Protein AF-A0A3C0AFU6-F1 (afdb_monomer)

pLDDT: mean 78.16, std 12.9, range [49.28, 94.75]

Foldseek 3Di:
DDWDQAPVRDIDDDDPPPDPVVVVVVVPPPPDDDCVRVPDDPDDPPDFDKDWDKAWADFAPPDQKTKIKIFIAGPVRDTAKIWIWIAGDDDPVSVPDPCVPGDPTHTFDMDGPPDDQLVSCCVGCRVVGHDPVSSVVRSVD

Solvent-accessible surface area (backbone atoms only — not comparable to full-atom values): 8700 Å² total; per-residue (Å²): 112,52,80,48,79,44,93,87,72,51,73,46,78,40,49,94,82,53,57,66,74,59,55,52,54,59,74,68,44,67,98,62,81,48,75,79,69,67,47,77,67,95,71,74,84,82,70,73,62,62,50,76,47,81,44,82,42,57,52,43,88,86,48,60,55,46,41,34,31,40,38,35,25,43,78,79,74,47,79,60,37,35,38,34,32,37,34,72,60,68,50,80,72,55,67,72,47,65,71,91,74,61,72,67,70,42,80,73,52,77,42,45,96,85,51,59,58,65,62,54,48,57,74,39,74,57,49,80,42,23,53,74,67,36,48,58,50,52,63,74,110

Nearest PDB structures (foldseek):
  2nub-assembly1_A  TM=4.702E-01  e=6.094E-01  Aquifex aeolicus
  4kvh-assembly1_A-2  TM=5.625E-01  e=1.373E+00  Halomicrobium mukohataei DSM 12286
  3bga-assembly1_B  TM=5.518E-01  e=3.475E+00  Bacteroides thetaiotaomicron VPI-5482
  3dec-assembly1_A  TM=5.344E-01  e=6.208E+00  Bacteroides thetaiotaomicron VPI-5482
  1jov-assembly1_A  TM=5.069E-01  e=8.298E+00  Haemophilus influenzae

Secondary structure (DSSP, 8-state):
-EEEE-TTS-EEEE-TTS-HHHHHHHHTS-SS--TTTSSPPSS------EEEEEEEEP--TTSSEEEEEEEEEETT--EEEEEEEEEE---TTGGGS-GGG---PEEEEEE-TTS-HHHHHHTSTHHHHS-HHHHHHHTT-

Mean predicted aligned error: 14.18 Å

Structure (mmCIF, N/CA/C/O backbone):
data_AF-A0A3C0AFU6-F1
#
_entry.id   AF-A0A3C0AFU6-F1
#
loop_
_atom_site.group_PDB
_atom_site.id
_atom_site.type_symbol
_atom_site.label_atom_id
_atom_site.label_alt_id
_atom_site.label_comp_id
_atom_site.label_asym_id
_atom_site.label_entity_id
_atom_site.label_seq_id
_atom_site.pdbx_PDB_ins_code
_atom_site.Cartn_x
_atom_site.Cartn_y
_atom_site.Cartn_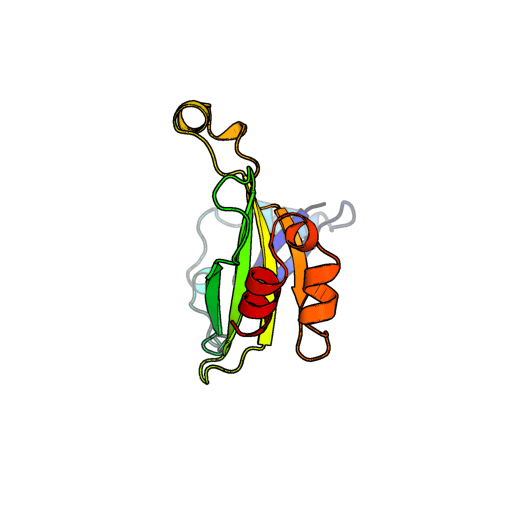z
_atom_site.occupancy
_atom_site.B_iso_or_equiv
_atom_site.auth_seq_id
_atom_site.auth_comp_id
_atom_site.auth_asym_id
_atom_site.auth_atom_id
_atom_site.pdbx_PDB_model_num
ATOM 1 N N . GLY A 1 1 ? 30.858 -9.442 -10.487 1.00 57.56 1 GLY A N 1
ATOM 2 C CA . GLY A 1 1 ? 29.917 -9.779 -11.574 1.00 57.56 1 GLY A CA 1
ATOM 3 C C . GLY A 1 1 ? 28.887 -8.680 -11.748 1.00 57.56 1 GLY A C 1
ATOM 4 O O . GLY A 1 1 ? 28.666 -7.941 -10.799 1.00 57.56 1 GLY A O 1
ATOM 5 N N . GLY A 1 2 ? 28.291 -8.546 -12.933 1.00 60.69 2 GLY A N 1
ATOM 6 C CA . GLY A 1 2 ? 27.336 -7.474 -13.254 1.00 60.69 2 GLY A CA 1
ATOM 7 C C . GLY A 1 2 ? 26.209 -7.941 -14.176 1.00 60.69 2 GLY A C 1
ATOM 8 O O . GLY A 1 2 ? 26.336 -8.972 -14.839 1.00 60.69 2 GLY A O 1
ATOM 9 N N . HIS A 1 3 ? 25.102 -7.199 -14.200 1.00 66.44 3 HIS A N 1
ATOM 10 C CA . HIS A 1 3 ? 23.962 -7.454 -15.083 1.00 66.44 3 HIS A CA 1
ATOM 11 C C . HIS A 1 3 ? 24.003 -6.497 -16.276 1.00 66.44 3 HIS A C 1
ATOM 13 O O . HIS A 1 3 ? 24.131 -5.291 -16.078 1.00 66.44 3 HIS A O 1
ATOM 19 N N . L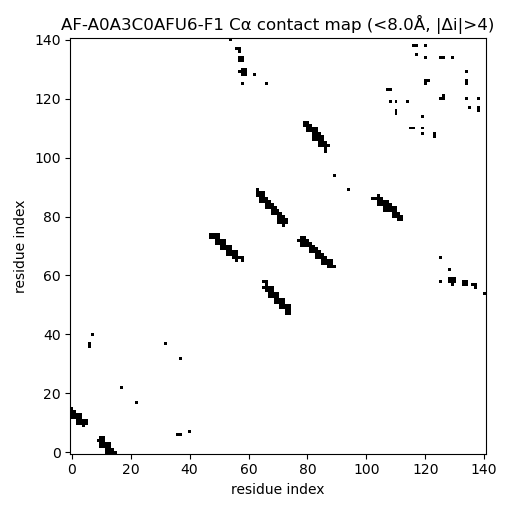EU A 1 4 ? 23.859 -7.018 -17.499 1.00 64.88 4 LEU A N 1
ATOM 20 C CA . LEU A 1 4 ? 23.523 -6.194 -18.664 1.00 64.88 4 LEU A CA 1
ATOM 21 C C . LEU A 1 4 ? 22.098 -6.507 -19.096 1.00 64.88 4 LEU A C 1
ATOM 23 O O . LEU A 1 4 ? 21.755 -7.668 -19.336 1.00 64.88 4 LEU A O 1
ATOM 27 N N . LEU A 1 5 ? 21.300 -5.450 -19.195 1.00 64.62 5 LEU A N 1
ATOM 28 C CA . LEU A 1 5 ? 20.000 -5.461 -19.842 1.00 64.62 5 LEU A CA 1
ATOM 29 C C . LEU A 1 5 ? 20.208 -5.158 -21.328 1.00 64.62 5 LEU A C 1
ATOM 31 O O . LEU A 1 5 ? 20.764 -4.117 -21.677 1.00 64.62 5 LEU A O 1
ATOM 35 N N . PHE A 1 6 ? 19.780 -6.073 -22.189 1.00 66.62 6 PHE A N 1
ATOM 36 C CA . PHE A 1 6 ? 19.824 -5.900 -23.635 1.00 66.62 6 PHE A CA 1
ATOM 37 C C . PHE A 1 6 ? 18.548 -5.211 -24.132 1.00 66.62 6 PHE A C 1
ATOM 39 O O . PHE A 1 6 ? 17.493 -5.285 -23.502 1.00 66.62 6 PHE A O 1
ATOM 46 N N . ALA A 1 7 ? 18.639 -4.553 -25.290 1.00 56.12 7 ALA A N 1
ATOM 47 C CA . ALA A 1 7 ? 17.513 -3.857 -25.921 1.00 56.12 7 ALA A CA 1
ATOM 48 C C . ALA A 1 7 ? 16.354 -4.795 -26.326 1.00 56.12 7 ALA A C 1
ATOM 50 O O . ALA A 1 7 ? 15.237 -4.336 -26.545 1.00 56.12 7 ALA A O 1
ATOM 51 N N . ASP A 1 8 ? 16.601 -6.106 -26.399 1.00 61.94 8 ASP A N 1
ATOM 52 C CA . ASP A 1 8 ? 15.591 -7.148 -26.619 1.00 61.94 8 ASP A CA 1
ATOM 53 C C . ASP A 1 8 ? 14.904 -7.620 -25.319 1.00 61.94 8 ASP A C 1
ATOM 55 O O . ASP A 1 8 ? 14.060 -8.515 -25.350 1.00 61.94 8 ASP A O 1
ATOM 59 N N . GLY A 1 9 ? 15.241 -7.006 -24.180 1.00 49.28 9 GLY A N 1
ATOM 60 C CA . GLY A 1 9 ? 14.665 -7.294 -22.869 1.00 49.28 9 GLY A CA 1
ATOM 61 C C . GLY A 1 9 ? 15.306 -8.476 -22.140 1.00 49.28 9 GLY A C 1
ATOM 62 O O . GLY A 1 9 ? 14.931 -8.760 -21.002 1.00 49.28 9 GLY A O 1
ATOM 63 N N . HIS A 1 10 ? 16.284 -9.162 -22.736 1.00 62.34 10 HIS A N 1
ATOM 64 C CA . HIS A 1 10 ? 17.013 -10.212 -22.034 1.00 62.34 10 HIS A CA 1
ATOM 65 C C . HIS A 1 10 ? 18.039 -9.613 -21.065 1.00 62.34 10 HIS A C 1
ATOM 67 O O . HIS A 1 10 ? 18.728 -8.643 -21.370 1.00 62.34 10 HIS A O 1
ATOM 73 N N . ILE A 1 11 ? 18.176 -10.223 -19.887 1.00 57.78 11 ILE A N 1
ATOM 74 C CA . ILE A 1 11 ? 19.215 -9.879 -18.912 1.00 57.78 11 ILE A CA 1
ATOM 75 C C . ILE A 1 11 ? 20.260 -10.989 -18.938 1.00 57.78 11 ILE A C 1
ATOM 77 O O . ILE A 1 11 ? 19.921 -12.160 -18.758 1.00 57.78 11 ILE A O 1
ATOM 81 N N . LYS A 1 12 ? 21.536 -10.640 -19.135 1.00 66.25 12 LYS A N 1
ATOM 82 C CA . LYS A 1 12 ? 22.642 -11.587 -18.918 1.00 66.25 12 LYS A CA 1
ATOM 83 C C . LYS A 1 12 ? 23.479 -11.178 -17.724 1.00 66.25 12 LYS A C 1
ATOM 85 O O . LYS A 1 12 ? 23.773 -10.002 -17.513 1.00 66.25 12 LYS A O 1
ATOM 90 N N . PHE A 1 13 ? 23.872 -12.187 -16.957 1.00 68.12 13 PHE A N 1
ATOM 91 C CA . PHE A 1 13 ? 24.785 -12.048 -15.839 1.00 68.12 13 PHE A CA 1
ATOM 92 C C . PHE A 1 13 ? 26.198 -12.417 -16.273 1.00 68.12 13 PHE A C 1
ATOM 94 O O . PHE A 1 13 ? 26.408 -13.461 -16.892 1.00 68.12 13 PHE A O 1
ATOM 101 N N . PHE A 1 14 ? 27.156 -11.569 -15.921 1.00 69.81 14 PHE A N 1
ATOM 102 C CA . PHE A 1 14 ? 28.570 -11.823 -16.152 1.00 69.81 14 PHE A CA 1
ATOM 103 C C . PHE A 1 14 ? 29.248 -12.065 -14.813 1.00 69.81 14 PHE A C 1
ATOM 105 O O . PHE A 1 14 ? 29.162 -11.244 -13.897 1.00 69.81 14 PHE A O 1
ATOM 112 N N . THR A 1 15 ? 29.933 -13.194 -14.707 1.00 66.56 15 THR A N 1
ATOM 113 C CA . THR A 1 15 ? 30.819 -13.543 -13.591 1.00 66.56 15 THR A CA 1
ATOM 114 C C . THR A 1 15 ? 32.270 -13.538 -14.060 1.00 66.56 15 THR A C 1
ATOM 116 O O . THR A 1 15 ? 32.533 -13.415 -15.258 1.00 66.56 15 THR A O 1
ATOM 119 N N . ASP A 1 16 ? 33.213 -13.749 -13.146 1.00 62.78 16 ASP A N 1
ATOM 120 C CA . ASP A 1 16 ? 34.636 -13.916 -13.482 1.00 62.78 16 ASP A CA 1
ATOM 121 C C . ASP A 1 16 ? 34.897 -15.169 -14.346 1.00 62.78 16 ASP A C 1
ATOM 123 O O . ASP A 1 16 ? 35.953 -15.306 -14.953 1.00 62.78 16 ASP A O 1
ATOM 127 N N . ALA A 1 17 ? 33.905 -16.063 -14.465 1.00 61.38 17 ALA A N 1
ATOM 128 C CA . ALA A 1 17 ? 33.915 -17.204 -15.380 1.00 61.38 17 ALA A CA 1
ATOM 129 C C . ALA A 1 17 ? 33.442 -16.856 -16.808 1.00 61.38 17 ALA A C 1
ATOM 131 O O . ALA A 1 17 ? 33.400 -17.726 -17.681 1.00 61.38 17 ALA A O 1
ATOM 132 N N . THR A 1 18 ? 33.060 -15.604 -17.077 1.00 66.00 18 THR A N 1
ATOM 133 C CA . THR A 1 18 ? 32.662 -15.176 -18.424 1.00 66.00 18 THR A CA 1
ATOM 134 C C . THR A 1 18 ? 33.875 -15.217 -19.345 1.00 66.00 18 THR A C 1
ATOM 136 O O . THR A 1 18 ? 34.878 -14.558 -19.089 1.00 66.00 18 THR A O 1
ATOM 139 N N . SER A 1 19 ? 33.779 -15.956 -20.455 1.00 64.62 19 SER A N 1
ATOM 140 C CA . SER A 1 19 ? 34.897 -16.102 -21.391 1.00 64.62 19 SER A CA 1
ATOM 141 C C . SER A 1 19 ? 35.428 -14.740 -21.862 1.00 64.62 19 SER A C 1
ATOM 143 O O . SER A 1 19 ? 34.657 -13.900 -22.336 1.00 64.62 19 SER A O 1
ATOM 145 N N . SER A 1 20 ? 36.746 -14.564 -21.831 1.00 66.12 20 SER A N 1
ATOM 146 C CA . SER A 1 20 ? 37.460 -13.369 -22.303 1.00 66.12 20 SER A CA 1
ATOM 147 C C . SER A 1 20 ? 37.122 -12.986 -23.752 1.00 66.12 20 SER A C 1
ATOM 149 O O . SER A 1 20 ? 37.075 -11.806 -24.090 1.00 66.12 20 SER A O 1
ATOM 151 N N . ARG A 1 21 ? 36.765 -13.967 -24.592 1.00 62.81 21 ARG A N 1
ATOM 152 C CA . ARG A 1 21 ? 36.276 -13.754 -25.966 1.00 62.81 21 ARG A CA 1
ATOM 153 C C . ARG A 1 21 ? 34.959 -12.968 -26.042 1.00 62.81 21 ARG A C 1
ATOM 155 O O . ARG A 1 21 ? 34.738 -12.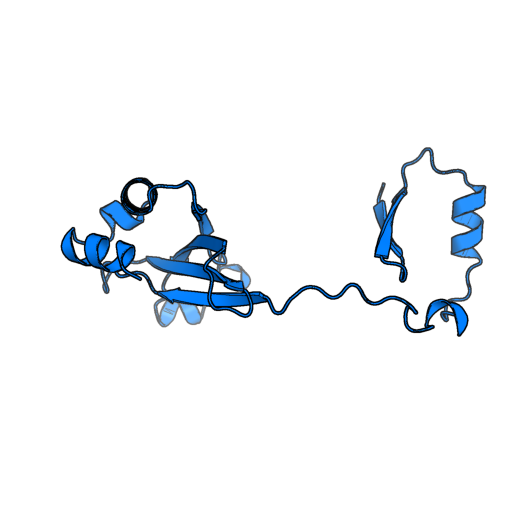252 -27.013 1.00 62.81 21 ARG A O 1
ATOM 162 N N . MET A 1 22 ? 34.076 -13.110 -25.053 1.00 63.41 22 MET A N 1
ATOM 163 C CA . MET A 1 22 ? 32.831 -12.336 -24.982 1.00 63.41 22 MET A CA 1
ATOM 164 C C . MET A 1 22 ? 33.120 -10.898 -24.555 1.00 63.41 22 MET A C 1
ATOM 166 O O . MET A 1 22 ? 32.587 -9.981 -25.164 1.00 63.41 22 MET A O 1
ATOM 170 N N . LEU A 1 23 ? 34.018 -10.700 -23.585 1.00 66.31 23 LEU A N 1
ATOM 171 C CA . LEU A 1 23 ? 34.428 -9.369 -23.122 1.00 66.31 23 LEU A CA 1
ATOM 172 C C . LEU A 1 23 ? 35.099 -8.550 -24.239 1.00 66.31 23 LEU A C 1
ATOM 174 O O . LEU A 1 23 ? 34.727 -7.403 -24.451 1.00 66.31 23 LEU A O 1
ATOM 178 N N . GLN A 1 24 ? 35.981 -9.163 -25.036 1.00 67.56 24 GLN A N 1
ATOM 179 C CA . GLN A 1 24 ? 36.619 -8.504 -26.189 1.00 67.56 24 GLN A CA 1
ATOM 180 C C . GLN A 1 24 ? 35.627 -8.042 -27.265 1.00 67.56 24 GLN A C 1
ATOM 182 O O . GLN A 1 24 ? 35.869 -7.044 -27.935 1.00 67.56 24 GLN A O 1
ATOM 187 N N . ARG A 1 25 ? 34.506 -8.751 -27.450 1.00 65.56 25 ARG A N 1
ATOM 188 C CA . ARG A 1 25 ? 33.465 -8.326 -28.400 1.00 65.56 25 ARG A CA 1
ATOM 189 C C . ARG A 1 25 ? 32.720 -7.079 -27.932 1.00 65.56 25 ARG A C 1
ATOM 191 O 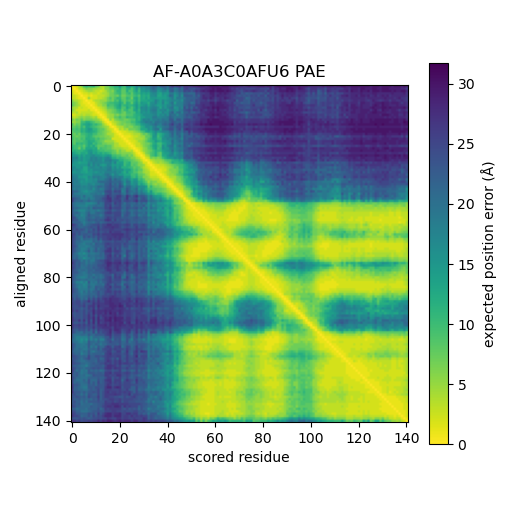O . ARG A 1 25 ? 32.262 -6.330 -28.783 1.00 65.56 25 ARG A O 1
ATOM 198 N N . TYR A 1 26 ? 32.602 -6.871 -26.622 1.00 64.69 26 TYR A N 1
ATOM 199 C CA . TYR A 1 26 ? 31.994 -5.662 -26.065 1.00 64.69 26 TYR A CA 1
ATOM 200 C C . TYR A 1 26 ? 32.967 -4.483 -26.070 1.00 64.69 26 TYR A C 1
ATOM 202 O O . TYR A 1 26 ? 32.554 -3.372 -26.366 1.00 64.69 26 TYR A O 1
ATOM 210 N N . ASP A 1 27 ? 34.254 -4.733 -25.823 1.00 67.44 27 ASP A N 1
ATOM 211 C CA . ASP A 1 27 ? 35.305 -3.707 -25.884 1.00 67.44 27 ASP A CA 1
ATOM 212 C C . ASP A 1 27 ? 35.527 -3.192 -27.322 1.00 67.44 27 ASP A C 1
ATOM 214 O O . ASP A 1 27 ? 35.819 -2.023 -27.552 1.00 67.44 27 ASP A O 1
ATOM 218 N N . ALA A 1 28 ? 35.321 -4.069 -28.313 1.00 65.19 28 ALA A N 1
ATOM 219 C CA . ALA A 1 28 ? 35.364 -3.735 -29.736 1.00 65.19 28 ALA A CA 1
ATOM 220 C C . ALA A 1 28 ? 34.018 -3.243 -30.305 1.00 65.19 28 ALA A C 1
ATOM 222 O O . ALA A 1 28 ? 33.943 -2.935 -31.499 1.00 65.19 28 ALA A O 1
ATOM 223 N N . ALA A 1 29 ? 32.949 -3.208 -29.501 1.00 62.09 29 ALA A N 1
ATOM 224 C CA . ALA A 1 29 ? 31.668 -2.694 -29.960 1.00 62.09 29 ALA A CA 1
ATOM 225 C C . ALA A 1 29 ? 31.787 -1.170 -30.152 1.00 62.09 29 ALA A C 1
ATOM 227 O O . ALA A 1 29 ? 32.292 -0.480 -29.264 1.00 62.09 29 ALA A O 1
ATOM 228 N N . PRO A 1 30 ? 31.364 -0.619 -31.304 1.00 58.94 30 PRO A N 1
ATOM 229 C CA . PRO A 1 30 ? 31.429 0.817 -31.530 1.00 58.94 30 PRO A CA 1
ATOM 230 C C . PRO A 1 30 ? 30.652 1.563 -30.430 1.00 58.94 30 PRO A C 1
ATOM 232 O O . PRO A 1 30 ? 29.571 1.119 -30.044 1.00 58.94 30 PRO A O 1
ATOM 235 N N . PRO A 1 31 ? 31.139 2.728 -29.956 1.00 59.31 31 PRO A N 1
ATOM 236 C CA . PRO A 1 31 ? 30.478 3.501 -28.895 1.00 59.31 31 PRO A CA 1
ATOM 237 C C . PRO A 1 31 ? 29.113 4.066 -29.322 1.00 59.31 31 PRO A C 1
ATOM 239 O O . PRO A 1 31 ? 28.411 4.686 -28.526 1.00 59.31 31 PRO A O 1
ATOM 242 N N . VAL A 1 32 ? 28.743 3.876 -30.590 1.00 65.06 32 VAL A N 1
ATOM 243 C CA . VAL A 1 32 ? 27.480 4.295 -31.183 1.00 65.06 32 VAL A CA 1
ATOM 244 C C . VAL A 1 32 ? 26.715 3.044 -31.592 1.00 65.06 32 VAL A C 1
ATOM 246 O O . VAL A 1 32 ? 27.157 2.308 -32.476 1.00 65.06 32 VAL A O 1
ATOM 249 N N . ALA A 1 33 ? 25.560 2.833 -30.960 1.00 63.59 33 ALA A N 1
ATOM 250 C CA . ALA A 1 33 ? 24.651 1.747 -31.299 1.00 63.59 33 ALA A CA 1
ATOM 251 C C . ALA A 1 33 ? 24.272 1.810 -32.788 1.00 63.59 33 ALA A C 1
ATOM 253 O O . ALA A 1 33 ? 23.887 2.856 -33.321 1.00 63.59 33 ALA A O 1
ATOM 254 N N . THR A 1 34 ? 24.392 0.682 -33.475 1.00 70.62 34 THR A N 1
ATOM 255 C CA . THR A 1 34 ? 24.047 0.550 -34.889 1.00 70.62 34 THR A CA 1
ATOM 256 C C . THR A 1 34 ? 22.534 0.697 -35.103 1.00 70.62 34 THR A C 1
ATOM 258 O O . THR A 1 34 ? 21.721 0.551 -34.186 1.00 70.62 34 THR A O 1
ATOM 261 N N . LYS A 1 35 ? 22.107 0.944 -36.350 1.00 68.19 35 LYS A N 1
ATOM 262 C CA . LYS A 1 35 ? 20.673 1.015 -36.703 1.00 68.19 35 LYS A CA 1
ATOM 263 C C . LYS A 1 35 ? 19.899 -0.267 -36.374 1.00 68.19 35 LYS A C 1
ATOM 265 O O . LYS A 1 35 ? 18.695 -0.204 -36.168 1.00 68.19 35 LYS A O 1
ATOM 270 N N . ALA A 1 36 ? 20.572 -1.418 -36.359 1.00 68.69 36 ALA A N 1
ATOM 271 C CA . ALA A 1 36 ? 19.958 -2.689 -35.988 1.00 68.69 36 ALA A CA 1
ATOM 272 C C . ALA A 1 36 ? 19.732 -2.797 -34.470 1.00 68.69 36 ALA A C 1
ATOM 274 O O . ALA A 1 36 ? 18.749 -3.389 -34.045 1.00 68.69 36 ALA A O 1
ATOM 275 N N . GLU A 1 37 ? 20.606 -2.194 -33.664 1.00 61.00 37 GLU A N 1
ATOM 276 C CA . GLU A 1 37 ? 20.535 -2.207 -32.195 1.00 61.00 37 GLU A CA 1
ATOM 277 C C . GLU A 1 37 ? 19.583 -1.141 -31.640 1.00 61.00 37 GLU A C 1
ATOM 279 O O . GLU A 1 37 ? 19.035 -1.306 -30.557 1.00 61.00 37 GLU A O 1
ATOM 284 N N . THR A 1 38 ? 19.347 -0.067 -32.397 1.00 65.44 38 THR A N 1
ATOM 285 C CA . THR A 1 38 ? 18.327 0.956 -32.099 1.00 65.44 38 THR A CA 1
ATOM 286 C C . THR A 1 38 ? 16.994 0.691 -32.799 1.00 65.44 38 THR A C 1
ATOM 288 O O . THR A 1 38 ? 16.067 1.497 -32.700 1.00 65.44 38 THR A O 1
ATOM 291 N N . ALA A 1 39 ? 16.878 -0.427 -33.524 1.00 73.50 39 ALA A N 1
ATOM 292 C CA . ALA A 1 39 ? 15.638 -0.800 -34.179 1.00 73.50 39 ALA A CA 1
ATOM 293 C C . ALA A 1 39 ? 14.553 -1.044 -33.127 1.00 73.50 39 ALA A C 1
ATOM 295 O O . ALA A 1 39 ? 14.735 -1.827 -32.194 1.00 73.50 39 ALA A O 1
ATOM 296 N N . VAL A 1 40 ? 13.404 -0.391 -33.304 1.00 70.69 40 VAL A N 1
ATOM 297 C CA . VAL A 1 40 ? 12.236 -0.612 -32.448 1.00 70.69 40 VAL A CA 1
ATOM 298 C C . VAL A 1 40 ? 11.881 -2.107 -32.481 1.00 70.69 40 VAL A C 1
ATOM 300 O O . VAL A 1 40 ? 11.770 -2.675 -33.577 1.00 70.69 40 VAL A O 1
ATOM 303 N N . PRO A 1 41 ? 11.706 -2.766 -31.321 1.00 70.38 41 PRO A N 1
ATOM 304 C CA . PRO A 1 41 ? 11.348 -4.175 -31.271 1.00 70.38 41 PRO A CA 1
ATOM 305 C C . PRO A 1 41 ? 10.090 -4.450 -32.099 1.00 70.38 41 PRO A C 1
ATOM 307 O O . PRO A 1 41 ? 9.061 -3.803 -31.921 1.00 70.38 41 PRO A O 1
ATOM 310 N N . LYS A 1 42 ? 10.143 -5.455 -32.985 1.00 70.69 42 LYS A N 1
ATOM 311 C CA . LYS A 1 42 ? 8.977 -5.869 -33.795 1.00 70.69 42 LYS A CA 1
ATOM 312 C C . LYS A 1 42 ? 7.805 -6.362 -32.943 1.00 70.69 42 LYS A C 1
ATOM 314 O O . LYS A 1 42 ? 6.672 -6.383 -33.413 1.00 70.69 42 LYS A O 1
ATOM 319 N N . LYS A 1 43 ? 8.090 -6.807 -31.720 1.00 62.69 43 LYS A N 1
ATOM 320 C CA . LYS A 1 43 ? 7.108 -7.284 -30.756 1.00 62.69 43 LYS A CA 1
ATOM 321 C C . LYS A 1 43 ? 7.255 -6.457 -29.490 1.00 62.69 43 LYS A C 1
ATOM 323 O O . LYS A 1 43 ? 8.237 -6.593 -28.769 1.00 62.69 43 LYS A O 1
ATOM 328 N N . VAL A 1 44 ? 6.275 -5.601 -29.249 1.00 66.06 44 VAL A N 1
ATOM 329 C CA . VAL A 1 44 ? 6.113 -4.916 -27.972 1.00 66.06 44 VAL A CA 1
ATOM 330 C C . VAL A 1 44 ? 5.263 -5.830 -27.101 1.00 66.06 44 VAL A C 1
ATOM 332 O O . VAL A 1 44 ? 4.203 -6.288 -27.533 1.00 66.06 44 VAL A O 1
ATOM 335 N N . PHE A 1 45 ? 5.736 -6.152 -25.900 1.00 59.47 45 PHE A N 1
ATOM 336 C CA . PHE A 1 45 ? 4.881 -6.799 -24.913 1.00 59.47 45 PHE A CA 1
ATOM 337 C C . PHE A 1 45 ? 3.789 -5.802 -24.534 1.00 59.47 45 PHE A C 1
ATOM 339 O O . PHE A 1 45 ? 4.082 -4.745 -23.982 1.00 59.47 45 PHE A O 1
ATOM 346 N N . GLN A 1 46 ? 2.539 -6.119 -24.864 1.00 59.47 46 GLN A N 1
ATOM 347 C CA . GLN A 1 46 ? 1.404 -5.382 -24.329 1.00 59.47 46 GLN A CA 1
ATOM 348 C C . GLN A 1 46 ? 1.254 -5.791 -22.867 1.00 59.47 46 GLN A C 1
ATOM 350 O O . GLN A 1 46 ? 0.677 -6.828 -22.549 1.00 59.47 46 GLN A O 1
ATOM 355 N N . THR A 1 47 ? 1.831 -5.002 -21.969 1.00 60.31 47 THR A N 1
ATOM 356 C CA . THR A 1 47 ? 1.342 -4.956 -20.597 1.00 60.31 47 THR A CA 1
ATOM 357 C C . THR A 1 47 ? -0.044 -4.322 -20.675 1.00 60.31 47 THR A C 1
ATOM 359 O O . THR A 1 47 ? -0.183 -3.283 -21.320 1.00 60.31 47 THR A O 1
ATOM 362 N N . GLY A 1 48 ? -1.074 -4.953 -20.105 1.00 64.94 48 GLY A N 1
ATOM 363 C CA . GLY A 1 48 ? -2.392 -4.317 -19.992 1.00 64.94 48 GLY A CA 1
ATOM 364 C C . GLY A 1 48 ? -2.284 -2.934 -19.341 1.00 64.94 48 GLY A C 1
ATOM 365 O O . GLY A 1 48 ? -1.256 -2.610 -18.738 1.00 64.94 48 GLY A O 1
ATOM 366 N N . GLU A 1 49 ? -3.317 -2.102 -19.465 1.00 77.69 49 GLU A N 1
ATOM 367 C CA . GLU A 1 49 ? -3.322 -0.832 -18.739 1.00 77.69 49 GLU A CA 1
ATOM 368 C C . GLU A 1 49 ? -3.480 -1.145 -17.249 1.00 77.69 49 GLU A C 1
ATOM 370 O O . GLU A 1 49 ? -4.550 -1.526 -16.779 1.00 77.69 49 GLU A O 1
ATOM 375 N N . PHE A 1 50 ? -2.367 -1.070 -16.527 1.00 84.81 50 PHE A N 1
ATOM 376 C CA . PHE A 1 50 ? -2.322 -1.156 -15.079 1.00 84.81 50 PHE A CA 1
ATOM 377 C C . PHE A 1 50 ? -1.958 0.215 -14.546 1.00 84.81 50 PHE A C 1
ATOM 379 O O . PHE A 1 50 ? -1.057 0.869 -15.078 1.00 84.81 50 PHE A O 1
ATOM 386 N N . HIS A 1 51 ? -2.628 0.633 -13.486 1.00 84.00 51 HIS A N 1
ATOM 387 C CA . HIS A 1 51 ? -2.339 1.896 -12.834 1.00 84.00 51 HIS A CA 1
ATOM 388 C C . HIS A 1 51 ? -2.179 1.691 -11.333 1.00 84.00 51 HIS A C 1
ATOM 390 O O . HIS A 1 51 ? -2.720 0.749 -10.748 1.00 84.00 51 HIS A O 1
ATOM 396 N N . TRP A 1 52 ? -1.353 2.556 -10.751 1.00 89.19 52 TRP A N 1
ATOM 397 C CA . TRP A 1 52 ? -1.146 2.641 -9.318 1.00 89.19 52 TRP A CA 1
ATOM 398 C C . TRP A 1 52 ? -1.772 3.930 -8.820 1.00 89.19 52 TRP A C 1
ATOM 400 O O . TRP A 1 52 ? -1.306 5.006 -9.199 1.00 89.19 52 TRP A O 1
ATOM 410 N N . ASP A 1 53 ? -2.758 3.812 -7.943 1.00 89.75 53 ASP A N 1
ATOM 411 C CA . ASP A 1 53 ? -3.335 4.955 -7.245 1.00 89.75 53 ASP A CA 1
ATOM 412 C C . ASP A 1 53 ? -2.863 4.991 -5.800 1.00 89.75 53 ASP A C 1
ATOM 414 O O . ASP A 1 53 ? -2.518 3.968 -5.206 1.00 89.75 53 ASP A O 1
ATOM 418 N N . ARG A 1 54 ? -2.837 6.193 -5.227 1.00 92.88 54 ARG A N 1
ATOM 419 C CA . ARG A 1 54 ? -2.571 6.400 -3.805 1.00 92.88 54 ARG A CA 1
ATOM 420 C C . ARG A 1 54 ? -3.894 6.554 -3.068 1.00 92.88 54 ARG A C 1
ATOM 422 O O . ARG A 1 54 ? -4.749 7.329 -3.484 1.00 92.88 54 ARG A O 1
ATOM 429 N N . ILE A 1 55 ? -3.999 5.870 -1.939 1.00 93.00 55 ILE A N 1
ATOM 430 C CA . ILE A 1 55 ? -5.118 5.938 -1.010 1.00 93.00 55 ILE A CA 1
ATOM 431 C C . ILE A 1 55 ? -4.568 6.381 0.343 1.00 93.00 55 ILE A C 1
ATOM 433 O O . ILE A 1 55 ? -3.796 5.651 0.966 1.00 93.00 55 ILE A O 1
ATOM 437 N N . ASP A 1 56 ? -4.955 7.563 0.807 1.00 93.38 56 ASP A N 1
ATOM 438 C CA . ASP A 1 56 ? -4.563 8.032 2.136 1.00 93.38 56 ASP A CA 1
ATOM 439 C C . ASP A 1 56 ? -5.384 7.300 3.207 1.00 93.38 56 ASP A C 1
ATOM 441 O O . ASP A 1 56 ? -6.613 7.216 3.127 1.00 93.38 56 ASP A O 1
ATOM 445 N N . LEU A 1 57 ? -4.699 6.738 4.204 1.00 93.62 57 LEU A N 1
ATOM 446 C CA . LEU A 1 57 ? -5.331 6.010 5.300 1.00 93.62 57 LEU A CA 1
ATOM 447 C C . LEU A 1 57 ? -5.557 6.959 6.476 1.00 93.62 57 LEU A C 1
ATOM 449 O O . LEU A 1 57 ? -4.693 7.751 6.842 1.00 93.62 57 LEU A O 1
ATOM 453 N N . GLN A 1 58 ? -6.724 6.856 7.102 1.00 93.44 58 GLN A N 1
ATOM 454 C CA . GLN A 1 58 ? -7.066 7.635 8.281 1.00 93.44 58 GLN A CA 1
ATOM 455 C C . GLN A 1 58 ? -6.227 7.192 9.479 1.00 93.44 58 GLN A C 1
ATOM 457 O O . GLN A 1 58 ? -6.240 6.022 9.866 1.00 93.44 58 GLN A O 1
ATOM 462 N N . SER A 1 59 ? -5.551 8.153 10.090 1.00 91.38 59 SER A N 1
ATOM 463 C CA . SER A 1 59 ? -4.799 8.014 11.334 1.00 91.38 59 SER A CA 1
ATOM 464 C C . SER A 1 59 ? -4.954 9.284 12.173 1.00 91.38 59 SER A C 1
ATOM 466 O O . SER A 1 59 ? -5.701 10.199 11.812 1.00 91.38 59 SER A O 1
ATOM 468 N N . ASP A 1 60 ? -4.269 9.346 13.310 1.00 87.94 60 AS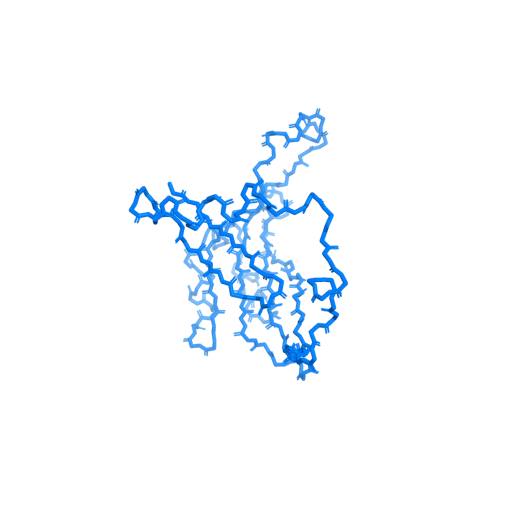P A N 1
ATOM 469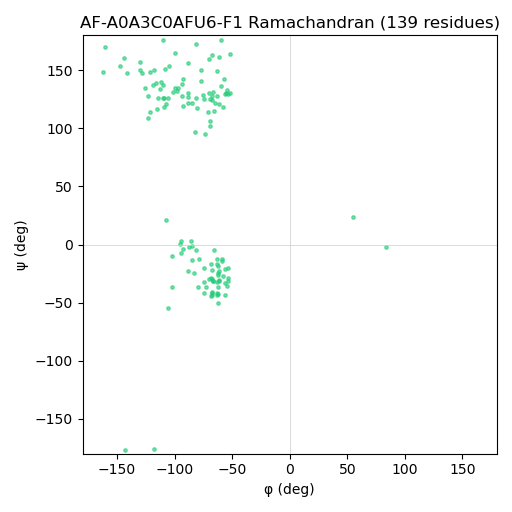 C CA . ASP A 1 60 ? -4.195 10.526 14.161 1.00 87.94 60 ASP A CA 1
ATOM 470 C C . ASP A 1 60 ? -3.622 11.714 13.360 1.00 87.94 60 ASP A C 1
ATOM 472 O O . ASP A 1 60 ? -2.473 11.645 12.913 1.00 87.94 60 ASP A O 1
ATOM 476 N N . PRO A 1 61 ? -4.382 12.810 13.175 1.00 81.12 61 PRO A N 1
ATOM 477 C CA . PRO A 1 61 ? -3.922 13.987 12.440 1.00 81.12 61 PRO A CA 1
ATOM 478 C C . PRO A 1 61 ? -2.810 14.764 13.160 1.00 81.12 61 PRO A C 1
ATOM 480 O O . PRO A 1 61 ? -2.148 15.587 12.532 1.00 81.12 61 PRO A O 1
ATOM 483 N N . GLN A 1 62 ? -2.603 14.538 14.462 1.00 81.31 62 GLN A N 1
ATOM 484 C CA . GLN A 1 62 ? -1.446 15.056 15.203 1.00 81.31 62 GLN A CA 1
ATOM 485 C C . GLN A 1 62 ? -0.303 14.036 15.300 1.00 81.31 62 GLN A C 1
ATOM 487 O O . GLN A 1 62 ? 0.741 14.323 15.892 1.00 81.31 62 GLN A O 1
ATOM 492 N N . GLY A 1 63 ? -0.490 12.854 14.710 1.00 79.81 63 GLY A N 1
ATOM 493 C CA . GLY A 1 63 ? 0.509 11.807 14.642 1.00 79.81 63 GLY A CA 1
ATOM 494 C C . GLY A 1 63 ? 1.737 12.242 13.846 1.00 79.81 63 GLY A C 1
ATOM 495 O O . GLY A 1 63 ? 1.674 13.033 12.907 1.00 79.81 63 GLY A O 1
ATOM 496 N N . ARG A 1 64 ? 2.891 11.693 14.227 1.00 83.44 64 ARG A N 1
ATOM 497 C CA . ARG A 1 64 ? 4.152 11.927 13.513 1.00 83.44 64 ARG A CA 1
ATOM 498 C C . ARG A 1 64 ? 4.170 11.282 12.125 1.00 83.44 64 ARG A C 1
ATOM 500 O O . ARG A 1 64 ? 4.877 11.765 11.243 1.00 83.44 64 ARG A O 1
ATOM 507 N N . ASP A 1 65 ? 3.439 10.187 11.960 1.00 87.94 65 ASP A N 1
ATOM 508 C CA . ASP A 1 65 ? 3.474 9.362 10.762 1.00 87.94 65 ASP A CA 1
ATOM 509 C C . ASP A 1 65 ? 2.144 9.454 10.013 1.00 87.94 65 ASP A C 1
ATOM 511 O O . ASP A 1 65 ? 1.070 9.337 10.600 1.00 87.94 65 ASP A O 1
ATOM 515 N N . GLU A 1 66 ? 2.243 9.634 8.704 1.00 90.81 66 GLU A N 1
ATOM 516 C CA . GLU A 1 66 ? 1.159 9.476 7.746 1.00 90.81 66 GLU A CA 1
ATOM 517 C C . GLU A 1 66 ? 1.173 8.049 7.207 1.00 90.81 66 GLU A C 1
ATOM 519 O O . GLU A 1 66 ? 2.239 7.481 6.946 1.00 90.81 66 GLU A O 1
ATOM 524 N N . TYR A 1 67 ? -0.009 7.488 6.985 1.00 93.75 67 TYR A N 1
ATOM 525 C CA . TYR A 1 67 ? -0.175 6.154 6.432 1.00 93.75 67 TYR A CA 1
ATOM 526 C C . TYR A 1 67 ? -0.923 6.240 5.110 1.00 93.75 67 TYR A C 1
ATOM 528 O O . TYR A 1 67 ? -1.909 6.959 4.984 1.00 93.75 67 TYR A O 1
ATOM 536 N N . PHE A 1 68 ? -0.465 5.486 4.119 1.00 94.50 68 PHE A N 1
ATOM 537 C CA . PHE A 1 68 ? -1.120 5.425 2.819 1.00 94.50 68 PHE A CA 1
ATOM 538 C C . PHE A 1 68 ? -0.953 4.041 2.206 1.00 94.50 68 PHE A C 1
ATOM 540 O O . PHE A 1 68 ? 0.021 3.338 2.481 1.00 94.50 68 PHE A O 1
ATOM 547 N N . ALA A 1 69 ? -1.892 3.657 1.353 1.00 94.25 69 ALA A N 1
ATOM 548 C CA . ALA A 1 69 ? -1.779 2.487 0.508 1.00 94.25 69 ALA A CA 1
ATOM 549 C C . ALA A 1 69 ? -1.569 2.898 -0.951 1.00 94.25 69 ALA A C 1
ATOM 551 O O . ALA A 1 69 ? -2.025 3.953 -1.387 1.00 94.25 69 ALA A O 1
ATOM 552 N N . THR A 1 70 ? -0.882 2.060 -1.719 1.00 94.06 70 THR A N 1
ATOM 553 C CA . THR A 1 70 ? -0.914 2.128 -3.179 1.00 94.06 70 THR A CA 1
ATOM 554 C C . THR A 1 70 ? -1.724 0.952 -3.705 1.00 94.06 70 THR A C 1
ATOM 556 O O . THR A 1 70 ? -1.354 -0.191 -3.422 1.00 94.06 70 THR A O 1
ATOM 559 N N . SER A 1 71 ? -2.797 1.209 -4.449 1.00 91.88 71 SER A N 1
ATOM 560 C CA . SER A 1 71 ? -3.621 0.187 -5.099 1.00 91.88 71 SER A CA 1
ATOM 561 C C . SER A 1 71 ? -3.155 -0.038 -6.530 1.00 91.88 71 SER A C 1
ATOM 563 O O . SER A 1 71 ? -3.021 0.903 -7.303 1.00 91.88 71 SER A O 1
ATOM 565 N N . LEU A 1 72 ? -2.907 -1.294 -6.886 1.00 91.00 72 LEU A N 1
ATOM 566 C CA . LEU A 1 72 ? -2.722 -1.718 -8.265 1.00 91.00 72 LEU A CA 1
ATOM 567 C C . LEU A 1 72 ? -4.061 -2.163 -8.825 1.00 91.00 72 LEU A C 1
ATOM 569 O O . LEU A 1 72 ? -4.619 -3.161 -8.361 1.00 91.00 72 LEU A O 1
ATOM 573 N N . SER A 1 73 ? -4.504 -1.483 -9.870 1.00 88.44 73 SER A N 1
ATOM 574 C CA . SER A 1 73 ? -5.741 -1.800 -10.569 1.00 88.44 73 SER A CA 1
ATOM 575 C C . SER A 1 73 ? -5.468 -2.099 -12.037 1.00 88.44 73 SER A C 1
ATOM 577 O O . SER A 1 73 ? -4.527 -1.586 -12.649 1.00 88.44 73 SER A O 1
ATOM 579 N N . SER A 1 74 ? -6.288 -2.981 -12.600 1.00 85.81 74 SER A N 1
ATOM 580 C CA . SER A 1 74 ? -6.347 -3.199 -14.048 1.00 85.81 74 SER A CA 1
ATOM 581 C C . SER A 1 74 ? -7.209 -2.138 -14.736 1.00 85.81 74 SER A C 1
ATOM 583 O O . SER A 1 74 ? -7.922 -1.381 -14.086 1.00 85.81 74 SER A O 1
ATOM 585 N N . SER A 1 75 ? -7.214 -2.148 -16.067 1.00 78.94 75 SER A N 1
ATOM 586 C CA . SER A 1 75 ? -8.041 -1.292 -16.926 1.00 78.94 75 SER A CA 1
ATOM 587 C C . SER A 1 75 ? -9.552 -1.434 -16.713 1.00 78.94 75 SER A C 1
ATOM 589 O O . SER A 1 75 ? -10.325 -0.665 -17.272 1.00 78.94 75 SER A O 1
ATOM 591 N N . THR A 1 76 ? -9.990 -2.461 -15.982 1.00 80.00 76 THR A N 1
ATOM 592 C CA . THR A 1 76 ? -11.397 -2.711 -15.643 1.00 80.00 76 THR A CA 1
ATOM 593 C C . THR A 1 76 ? -11.701 -2.413 -14.173 1.00 80.00 76 THR A C 1
ATOM 595 O O . THR A 1 76 ? -12.635 -2.997 -13.630 1.00 80.00 76 THR A O 1
ATOM 598 N N . ASP A 1 77 ? -10.875 -1.596 -13.510 1.00 75.56 77 ASP A N 1
ATOM 599 C CA . ASP A 1 77 ? -10.987 -1.209 -12.092 1.00 75.56 77 ASP A CA 1
ATOM 600 C C . ASP A 1 77 ? -11.040 -2.390 -11.111 1.00 75.56 77 ASP A C 1
ATOM 602 O O . ASP A 1 77 ? -11.530 -2.293 -9.987 1.00 75.56 77 ASP A O 1
ATOM 606 N N . VAL A 1 78 ? -10.502 -3.541 -11.523 1.00 81.94 78 VAL A N 1
ATOM 607 C CA . VAL A 1 78 ? -10.324 -4.677 -10.618 1.00 81.94 78 VAL A CA 1
ATOM 608 C C . VAL A 1 78 ? -9.060 -4.431 -9.813 1.00 81.94 78 VAL A C 1
ATOM 610 O O . VAL A 1 78 ? -7.969 -4.391 -10.391 1.00 81.94 78 VAL A O 1
ATOM 613 N N . LEU A 1 79 ? -9.225 -4.307 -8.496 1.00 83.56 79 LEU A N 1
ATOM 614 C CA . LEU A 1 79 ? -8.133 -4.239 -7.537 1.00 83.56 79 LEU A CA 1
ATOM 615 C C . LEU A 1 79 ? -7.366 -5.565 -7.530 1.00 83.56 79 LEU A C 1
ATOM 617 O O . LEU A 1 79 ? -7.930 -6.628 -7.270 1.00 83.56 79 LEU A O 1
ATOM 621 N N . LEU A 1 80 ? -6.071 -5.495 -7.811 1.00 85.94 80 LEU A N 1
ATOM 622 C CA . LEU A 1 80 ? -5.185 -6.655 -7.875 1.00 85.94 80 LEU A CA 1
ATOM 623 C C . LEU A 1 80 ? -4.331 -6.785 -6.619 1.00 85.94 80 LEU A C 1
ATOM 625 O O . LEU A 1 80 ? -4.025 -7.898 -6.193 1.00 85.94 80 LEU A O 1
ATOM 629 N N . LYS A 1 81 ? -3.905 -5.650 -6.060 1.00 90.31 81 LYS A N 1
ATOM 630 C CA . LYS A 1 81 ? -2.942 -5.606 -4.961 1.00 90.31 81 LYS A CA 1
ATOM 631 C C . LYS A 1 81 ? -2.969 -4.258 -4.254 1.00 90.31 81 LYS A C 1
ATOM 633 O O . LYS A 1 81 ? -3.172 -3.230 -4.890 1.00 90.31 81 LYS A O 1
ATOM 638 N N . LEU A 1 82 ? -2.690 -4.267 -2.959 1.00 92.62 82 LEU A N 1
ATOM 639 C CA . LEU A 1 82 ? -2.472 -3.083 -2.136 1.00 92.62 82 LEU A CA 1
ATOM 640 C C . LEU A 1 82 ? -1.123 -3.212 -1.429 1.00 92.62 82 LEU A C 1
ATOM 642 O O . LEU A 1 82 ? -0.821 -4.245 -0.839 1.00 92.62 82 LEU A O 1
ATOM 646 N N . ASN A 1 83 ? -0.335 -2.145 -1.439 1.00 94.75 83 ASN A N 1
ATOM 647 C CA . ASN A 1 83 ? 0.861 -2.036 -0.607 1.00 94.75 83 ASN A CA 1
ATOM 648 C C . ASN A 1 83 ? 0.648 -0.915 0.398 1.00 94.75 83 ASN A C 1
ATOM 650 O O . ASN A 1 83 ? 0.342 0.203 -0.002 1.00 94.75 83 ASN A O 1
ATOM 654 N N . VAL A 1 84 ? 0.825 -1.199 1.682 1.00 94.38 84 VAL A N 1
ATOM 655 C CA . VAL A 1 84 ? 0.637 -0.227 2.760 1.00 94.38 84 VAL A CA 1
ATOM 656 C C . VAL A 1 84 ? 1.992 0.320 3.190 1.00 94.38 84 VAL A C 1
ATOM 658 O O . VAL A 1 84 ? 2.945 -0.437 3.389 1.00 94.38 84 VAL A O 1
ATOM 661 N N . TYR A 1 85 ? 2.065 1.635 3.360 1.00 94.56 85 TYR A N 1
ATOM 662 C CA . TYR A 1 85 ? 3.265 2.370 3.729 1.00 94.56 85 TYR A CA 1
ATOM 663 C C . TYR A 1 85 ? 2.999 3.309 4.905 1.00 94.56 85 TYR A C 1
ATOM 665 O O . TYR A 1 85 ? 1.870 3.753 5.124 1.00 94.56 85 TYR A O 1
ATOM 673 N N . SER A 1 86 ? 4.066 3.662 5.618 1.00 92.88 86 SER A N 1
ATOM 674 C CA . SER A 1 86 ? 4.111 4.846 6.475 1.00 92.88 86 SER A CA 1
ATOM 675 C C . SER A 1 86 ? 5.173 5.826 5.991 1.00 92.88 86 SER A C 1
ATOM 677 O O . SER A 1 86 ? 6.194 5.440 5.420 1.00 92.88 86 SER A O 1
ATOM 679 N N . GLN A 1 87 ? 4.959 7.113 6.222 1.00 89.38 87 GLN A N 1
ATOM 680 C CA . GLN A 1 87 ? 5.962 8.146 6.003 1.00 89.38 87 GLN A CA 1
ATOM 681 C C . GLN A 1 87 ? 5.886 9.192 7.109 1.00 89.38 87 GLN A C 1
ATOM 683 O O . GLN A 1 87 ? 4.817 9.474 7.634 1.00 89.38 87 GLN A O 1
ATOM 688 N N . ILE A 1 88 ? 7.027 9.776 7.462 1.00 84.31 88 ILE A N 1
ATOM 689 C CA . ILE A 1 88 ? 7.075 10.804 8.502 1.00 84.31 88 ILE A CA 1
ATOM 690 C C . ILE A 1 88 ? 6.501 12.104 7.930 1.00 84.31 88 ILE A C 1
ATOM 692 O O . ILE A 1 88 ? 7.015 12.620 6.934 1.00 84.31 88 ILE A O 1
ATOM 696 N N . LEU A 1 89 ? 5.497 12.668 8.600 1.00 77.31 89 LEU A N 1
ATOM 697 C CA . LEU A 1 89 ? 5.045 14.035 8.366 1.00 77.31 89 LEU A CA 1
ATOM 698 C C . LEU A 1 89 ? 6.103 15.000 8.900 1.00 77.31 89 LEU A C 1
ATOM 700 O O . LEU A 1 89 ? 6.393 15.065 10.097 1.00 77.31 89 LEU A O 1
ATOM 704 N N . LEU A 1 90 ? 6.724 15.747 7.992 1.00 72.06 90 LEU A N 1
ATOM 705 C CA . LEU A 1 90 ? 7.710 16.756 8.356 1.00 72.06 90 LEU A CA 1
ATOM 706 C C . LEU A 1 90 ? 6.999 18.035 8.779 1.00 72.06 90 LEU A C 1
ATOM 708 O O . LEU A 1 90 ? 6.242 18.619 8.002 1.00 72.06 90 LEU A O 1
ATOM 712 N N . THR A 1 91 ? 7.327 18.523 9.971 1.00 72.25 91 THR A N 1
ATOM 713 C CA . THR A 1 91 ? 7.024 19.901 10.361 1.00 72.25 91 THR A CA 1
ATOM 714 C C . THR A 1 91 ? 7.747 20.889 9.436 1.00 72.25 91 THR A C 1
ATOM 716 O O . THR A 1 91 ? 8.736 20.540 8.783 1.00 72.25 91 THR A O 1
ATOM 719 N N . GLU A 1 92 ? 7.295 22.147 9.390 1.00 71.69 92 GLU A N 1
ATOM 720 C CA . GLU A 1 92 ? 7.924 23.202 8.571 1.00 71.69 92 GLU A CA 1
ATOM 721 C C . GLU A 1 92 ? 9.436 23.351 8.837 1.00 71.69 92 GLU A C 1
ATOM 723 O O . GLU A 1 92 ? 10.216 23.669 7.939 1.00 71.69 92 GLU A O 1
ATOM 728 N N . GLU A 1 93 ? 9.878 23.075 10.065 1.00 68.12 93 GLU A N 1
ATOM 729 C CA . GLU A 1 93 ? 11.293 23.060 10.447 1.00 68.12 93 GLU A CA 1
ATOM 730 C C . GLU A 1 93 ? 12.041 21.837 9.894 1.00 68.12 93 GLU A C 1
ATOM 732 O O . GLU A 1 93 ? 13.191 21.956 9.468 1.00 68.12 93 GLU A O 1
ATOM 737 N N . GLY A 1 94 ? 11.384 20.676 9.832 1.00 67.56 94 GLY A N 1
ATOM 738 C CA . GLY A 1 94 ? 11.920 19.455 9.227 1.00 67.56 94 GLY A CA 1
ATOM 739 C C . GLY A 1 94 ? 12.103 19.567 7.711 1.00 67.56 94 GLY A C 1
ATOM 740 O O . GLY A 1 94 ? 13.060 19.018 7.170 1.00 67.56 94 GLY A O 1
ATOM 741 N N . GLN A 1 95 ? 11.2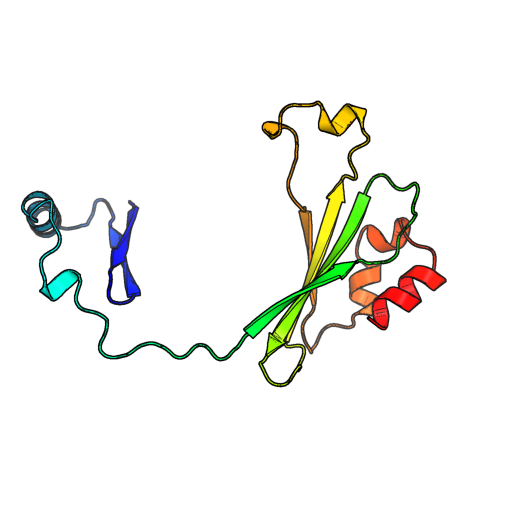59 20.347 7.027 1.00 66.75 95 GLN A N 1
ATOM 742 C CA . GLN A 1 95 ? 11.392 20.609 5.585 1.00 66.75 95 GLN A CA 1
ATOM 743 C C . GLN A 1 95 ? 12.636 21.440 5.227 1.00 66.75 95 GLN A C 1
ATOM 745 O O . GLN A 1 95 ? 13.104 21.385 4.090 1.00 66.75 95 GLN A O 1
ATOM 750 N N . LYS A 1 96 ? 13.196 22.192 6.186 1.00 71.25 96 LYS A N 1
ATOM 751 C CA . LYS A 1 96 ? 14.437 22.966 6.002 1.00 71.25 96 LYS A CA 1
ATOM 752 C C . LYS A 1 96 ? 15.699 22.102 6.093 1.00 71.25 96 LYS A C 1
ATOM 754 O O . LYS A 1 96 ? 16.781 22.579 5.750 1.00 71.25 96 LYS A O 1
ATOM 759 N N . GLN A 1 97 ? 15.591 20.853 6.556 1.00 67.81 97 GLN A N 1
ATOM 760 C CA . GLN A 1 97 ? 16.727 19.937 6.626 1.00 67.81 97 GLN A CA 1
ATOM 761 C C . GLN A 1 97 ? 17.075 19.353 5.245 1.00 67.81 97 GLN A C 1
ATOM 763 O O . GLN A 1 97 ? 16.202 19.206 4.386 1.00 67.81 97 GLN A O 1
ATOM 768 N N . PRO A 1 98 ? 18.354 19.014 4.991 1.00 64.38 98 PRO A N 1
ATOM 769 C CA . PRO A 1 98 ? 18.762 18.470 3.703 1.00 64.38 98 PRO A CA 1
ATOM 770 C C . PRO A 1 98 ? 18.021 17.163 3.390 1.00 64.38 98 PRO A C 1
ATOM 772 O O . PRO A 1 98 ? 17.916 16.279 4.237 1.00 64.38 98 PRO A O 1
ATOM 775 N N . LYS A 1 99 ? 17.556 17.021 2.138 1.00 62.34 99 LYS A N 1
ATOM 776 C CA . LYS A 1 99 ? 16.723 15.896 1.659 1.00 62.34 99 LYS A CA 1
ATOM 777 C C . LYS A 1 99 ? 17.315 14.505 1.925 1.00 62.34 99 LYS A C 1
ATOM 779 O O . LYS A 1 99 ? 16.570 13.535 1.955 1.00 62.34 99 LYS A O 1
ATOM 784 N N . SER A 1 100 ? 18.624 14.399 2.161 1.00 61.22 100 SER A N 1
ATOM 785 C CA . SER A 1 100 ? 19.293 13.159 2.575 1.00 61.22 100 SER A CA 1
ATOM 786 C C . SER A 1 100 ? 18.823 12.615 3.933 1.00 61.22 100 SER A C 1
ATOM 788 O O . SER A 1 100 ? 19.050 11.443 4.214 1.00 61.22 100 SER A O 1
ATOM 790 N N . TYR A 1 101 ? 18.186 13.439 4.774 1.00 54.06 101 TYR A N 1
ATOM 791 C CA . TYR A 1 101 ? 17.578 13.019 6.046 1.00 54.06 101 TYR A CA 1
ATOM 792 C C . TYR A 1 101 ? 16.162 12.462 5.890 1.00 54.06 101 TYR A C 1
ATOM 794 O O . TYR A 1 101 ? 15.637 11.845 6.819 1.00 54.06 101 TYR A O 1
ATOM 802 N N . LEU A 1 102 ? 15.540 12.658 4.728 1.00 62.88 102 LEU A N 1
ATOM 803 C CA . LEU A 1 102 ? 14.194 12.180 4.468 1.00 62.88 102 LEU A CA 1
ATOM 804 C C . LEU A 1 102 ? 14.277 10.712 4.070 1.00 62.88 102 LEU A C 1
ATOM 806 O O . LEU A 1 102 ? 14.552 10.372 2.920 1.00 62.88 102 LEU A O 1
ATOM 810 N N . LYS A 1 103 ? 14.065 9.826 5.048 1.00 69.50 103 LYS A N 1
ATOM 811 C CA . LYS A 1 103 ? 13.754 8.430 4.746 1.00 69.50 103 LYS A CA 1
ATOM 812 C C . LYS A 1 103 ? 12.449 8.432 3.953 1.00 69.50 103 LYS A C 1
ATOM 814 O O . LYS A 1 103 ? 11.450 8.969 4.424 1.00 69.50 103 LYS A O 1
ATOM 819 N N . GLY A 1 104 ? 12.494 7.888 2.738 1.00 78.50 104 GLY A N 1
ATOM 820 C CA . GLY A 1 104 ? 11.296 7.690 1.928 1.00 78.50 104 GLY A CA 1
ATOM 821 C C . GLY A 1 104 ? 10.280 6.783 2.634 1.00 78.50 104 GLY A C 1
ATOM 822 O O . GLY A 1 104 ? 10.580 6.245 3.705 1.00 78.50 104 GLY A O 1
ATOM 823 N N . PRO A 1 105 ? 9.094 6.592 2.037 1.00 88.00 105 PRO A N 1
ATOM 824 C CA . PRO A 1 105 ? 8.043 5.779 2.630 1.00 88.00 105 PRO A CA 1
ATOM 825 C C . PRO A 1 105 ? 8.544 4.393 3.034 1.00 88.00 105 PRO A C 1
ATOM 827 O O . PRO A 1 105 ? 9.190 3.690 2.252 1.00 88.00 105 PRO A O 1
ATOM 830 N N . GLN A 1 106 ? 8.244 4.000 4.265 1.00 91.12 106 GLN A N 1
ATOM 831 C CA . GLN A 1 106 ? 8.533 2.680 4.786 1.00 91.12 106 GLN A CA 1
ATOM 832 C C . GLN A 1 106 ? 7.404 1.733 4.393 1.00 91.12 106 GLN A C 1
ATOM 834 O O . GLN A 1 106 ? 6.250 1.948 4.747 1.00 91.12 106 GLN A O 1
ATOM 839 N N . PHE A 1 107 ? 7.745 0.663 3.681 1.00 93.44 107 PHE A N 1
ATOM 840 C CA . PHE A 1 107 ? 6.814 -0.423 3.397 1.00 93.44 107 PHE A CA 1
ATOM 841 C C . PHE A 1 107 ? 6.443 -1.160 4.688 1.00 93.44 107 PHE A C 1
ATOM 843 O O . PHE A 1 107 ? 7.327 -1.525 5.469 1.00 93.44 107 PHE A O 1
ATOM 850 N N . LEU A 1 108 ? 5.145 -1.374 4.900 1.00 93.19 108 LEU A N 1
ATOM 851 C CA . LEU A 1 108 ? 4.608 -2.064 6.069 1.00 93.19 108 LEU A CA 1
ATOM 852 C C . LEU A 1 108 ? 4.144 -3.471 5.713 1.00 93.19 108 LEU A C 1
ATOM 854 O O . LEU A 1 108 ? 4.580 -4.430 6.346 1.00 93.19 108 LEU A O 1
ATOM 858 N N . LEU A 1 109 ? 3.267 -3.595 4.714 1.00 94.38 109 LEU A N 1
ATOM 859 C CA . LEU A 1 109 ? 2.752 -4.885 4.267 1.00 94.38 109 LEU A CA 1
ATOM 860 C C . LEU A 1 109 ? 2.157 -4.826 2.863 1.00 94.38 109 LEU A C 1
ATOM 862 O O . LEU A 1 109 ? 1.913 -3.759 2.301 1.00 94.38 109 LEU A O 1
ATOM 866 N N . GLU A 1 110 ? 1.879 -6.013 2.343 1.00 93.75 110 GLU A N 1
ATOM 867 C CA . GLU A 1 110 ? 1.180 -6.257 1.091 1.00 93.75 110 GLU A CA 1
ATOM 868 C C . GLU A 1 110 ? -0.139 -6.985 1.375 1.00 93.75 110 GLU A C 1
ATOM 870 O O . GLU A 1 110 ? -0.197 -7.879 2.220 1.00 93.75 110 GLU A O 1
ATOM 875 N N . ILE A 1 111 ? -1.194 -6.589 0.668 1.00 90.62 111 ILE A N 1
ATOM 876 C CA . ILE A 1 111 ? -2.523 -7.195 0.713 1.00 90.62 111 ILE A CA 1
ATOM 877 C C . ILE A 1 111 ? -2.879 -7.615 -0.713 1.00 90.62 111 ILE A C 1
ATOM 879 O O . ILE A 1 111 ? -2.829 -6.807 -1.644 1.00 90.62 111 ILE A O 1
ATOM 883 N N . ASP A 1 112 ? -3.267 -8.874 -0.868 1.00 88.81 112 ASP A N 1
ATOM 884 C CA . ASP A 1 112 ? -3.796 -9.428 -2.108 1.00 88.81 112 ASP A CA 1
ATOM 885 C C . ASP A 1 112 ? -5.239 -9.924 -1.909 1.00 88.81 112 ASP A C 1
ATOM 887 O O . AS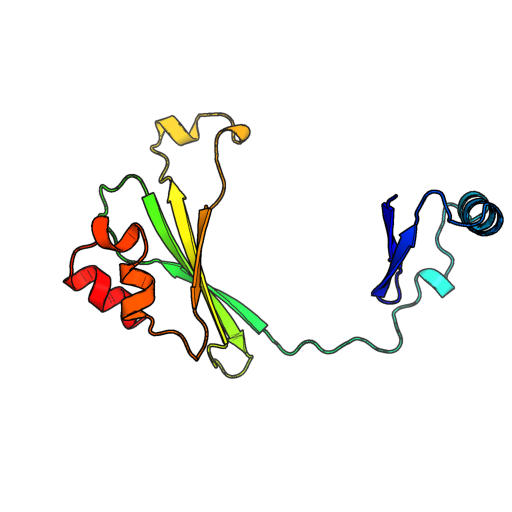P A 1 112 ? -5.825 -9.787 -0.834 1.00 88.81 112 ASP A O 1
ATOM 891 N N . SER A 1 113 ? -5.816 -10.525 -2.951 1.00 84.50 113 SER A N 1
ATOM 892 C CA . SER A 1 113 ? -7.191 -11.049 -2.946 1.00 84.50 113 SER A CA 1
ATOM 893 C C . SER A 1 113 ? -7.491 -12.119 -1.885 1.00 84.50 113 SER A C 1
ATOM 895 O O . SER A 1 113 ? -8.654 -12.450 -1.666 1.00 84.50 113 SER A O 1
ATOM 897 N N . THR A 1 114 ? -6.468 -12.704 -1.264 1.00 87.25 114 THR A N 1
ATOM 898 C CA . THR A 1 114 ? -6.590 -13.759 -0.249 1.00 87.25 114 THR A CA 1
ATOM 899 C C . THR A 1 114 ? -6.388 -13.249 1.177 1.00 87.25 114 THR A C 1
ATOM 901 O O . THR A 1 114 ? -6.667 -13.974 2.134 1.00 87.25 114 THR A O 1
ATOM 904 N N . THR A 1 115 ? -5.942 -12.002 1.334 1.00 88.12 115 THR A N 1
ATOM 905 C CA . THR A 1 115 ? -5.633 -11.403 2.630 1.00 88.12 115 THR A CA 1
ATOM 906 C C . THR A 1 115 ? -6.865 -10.735 3.240 1.00 88.12 115 THR A C 1
ATOM 908 O O . THR A 1 115 ? -7.514 -9.897 2.617 1.00 88.12 115 THR A O 1
ATOM 911 N N . ASP A 1 116 ? -7.160 -11.043 4.507 1.00 90.00 116 ASP A N 1
ATOM 912 C CA . ASP A 1 116 ? -8.131 -10.276 5.296 1.00 90.00 116 ASP A CA 1
ATOM 913 C C . ASP A 1 116 ? -7.558 -8.881 5.590 1.00 90.00 116 ASP A C 1
ATOM 915 O O . ASP A 1 116 ? -6.656 -8.722 6.418 1.00 90.00 116 ASP A O 1
ATOM 919 N N . ILE A 1 117 ? -8.098 -7.868 4.907 1.00 88.81 117 ILE A N 1
ATOM 920 C CA . ILE A 1 117 ? -7.683 -6.463 5.018 1.00 88.81 117 ILE A CA 1
ATOM 921 C C . ILE A 1 117 ? -7.760 -5.975 6.467 1.00 88.81 117 ILE A C 1
ATOM 923 O O . ILE A 1 117 ? -6.838 -5.320 6.955 1.00 88.81 117 ILE A O 1
ATOM 927 N N . ALA A 1 118 ? -8.836 -6.305 7.185 1.00 90.25 118 ALA A N 1
ATOM 928 C CA . ALA A 1 118 ? -9.037 -5.827 8.547 1.00 90.25 118 ALA A CA 1
ATOM 929 C C . ALA A 1 118 ? -8.009 -6.436 9.504 1.00 90.25 118 ALA A C 1
ATOM 931 O O . ALA A 1 118 ? -7.471 -5.735 10.365 1.00 90.25 118 ALA A O 1
ATOM 932 N N . ALA A 1 119 ? -7.714 -7.728 9.353 1.00 91.31 119 ALA A N 1
ATOM 933 C CA . ALA A 1 119 ? -6.673 -8.390 10.132 1.00 91.31 119 ALA A CA 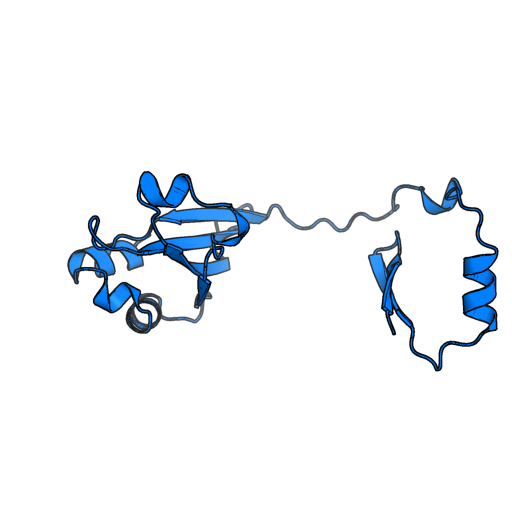1
ATOM 934 C C . ALA A 1 119 ? -5.271 -7.864 9.776 1.00 91.31 119 ALA A C 1
ATOM 936 O O . ALA A 1 119 ? -4.469 -7.606 10.675 1.00 91.31 119 ALA A O 1
ATOM 937 N N . ALA A 1 120 ? -4.997 -7.647 8.487 1.00 91.94 120 ALA A N 1
ATOM 938 C CA . ALA A 1 120 ? -3.717 -7.143 8.001 1.00 91.94 120 ALA A CA 1
ATOM 939 C C . ALA A 1 120 ? -3.420 -5.736 8.534 1.00 91.94 120 ALA A C 1
ATOM 941 O O . ALA A 1 120 ? -2.368 -5.516 9.130 1.00 91.94 120 ALA A O 1
ATOM 942 N N . LEU A 1 121 ? -4.365 -4.797 8.414 1.00 91.62 121 LEU A N 1
ATOM 943 C CA . LEU A 1 121 ? -4.183 -3.435 8.924 1.00 91.62 121 LEU A CA 1
ATOM 944 C C . LEU A 1 121 ? -3.993 -3.413 10.448 1.00 91.62 121 LEU A C 1
ATOM 946 O O . LEU A 1 121 ? -3.150 -2.664 10.944 1.00 91.62 121 LEU A O 1
ATOM 950 N N . LYS A 1 122 ? -4.691 -4.284 11.192 1.00 91.75 122 LYS A N 1
ATOM 951 C CA . LYS A 1 122 ? -4.504 -4.438 12.647 1.00 91.75 122 LYS A CA 1
ATOM 952 C C . LYS A 1 122 ? -3.105 -4.911 13.047 1.00 91.75 122 LYS A C 1
ATOM 954 O O . LYS A 1 122 ? -2.688 -4.648 14.170 1.00 91.75 122 LYS A O 1
ATOM 959 N N . ALA A 1 123 ? -2.391 -5.598 12.160 1.00 91.69 123 ALA A N 1
ATOM 960 C CA . ALA A 1 123 ? -1.027 -6.058 12.411 1.00 91.69 123 ALA A CA 1
ATOM 961 C C . ALA A 1 123 ? 0.037 -4.966 12.182 1.00 91.69 123 ALA A C 1
ATOM 963 O O . ALA A 1 123 ? 1.217 -5.197 12.444 1.00 91.69 123 ALA A O 1
ATOM 964 N N . THR A 1 124 ? -0.354 -3.782 11.700 1.00 92.06 124 THR A N 1
ATOM 965 C CA . THR A 1 124 ? 0.566 -2.668 11.425 1.00 92.06 124 THR A CA 1
ATOM 966 C C . THR A 1 124 ? 0.576 -1.622 12.544 1.00 92.06 124 THR A C 1
ATOM 968 O O . THR A 1 124 ? -0.369 -1.554 13.334 1.00 92.06 124 THR A O 1
ATOM 971 N N . PRO A 1 125 ? 1.588 -0.729 12.580 1.00 91.94 125 PRO A N 1
ATOM 972 C CA . PRO A 1 125 ? 1.591 0.428 13.478 1.00 91.94 125 PRO A CA 1
ATOM 973 C C . PRO A 1 125 ? 0.370 1.352 13.324 1.00 91.94 125 PRO A C 1
ATOM 975 O O . PRO A 1 125 ? 0.016 2.043 14.279 1.00 91.94 125 PRO A O 1
ATOM 978 N N . LEU A 1 126 ? -0.328 1.308 12.178 1.00 91.56 126 LEU A N 1
ATOM 979 C CA . LEU A 1 126 ? -1.581 2.039 11.958 1.00 91.56 126 LEU A CA 1
ATOM 980 C C . LEU A 1 126 ? -2.638 1.700 13.016 1.00 91.56 126 LEU A C 1
ATOM 982 O O . LEU A 1 126 ? -3.400 2.572 13.413 1.00 91.56 126 LEU A O 1
ATOM 986 N N . ALA A 1 127 ? -2.662 0.463 13.517 1.00 92.06 127 ALA A N 1
ATOM 987 C CA . ALA A 1 127 ? -3.622 0.033 14.531 1.00 92.06 127 ALA A CA 1
ATOM 988 C C . ALA A 1 127 ? -3.500 0.810 15.850 1.00 92.06 127 ALA A C 1
ATOM 990 O O . ALA A 1 127 ? -4.490 0.988 16.551 1.00 92.06 127 ALA A O 1
ATOM 991 N N . ALA A 1 128 ? -2.287 1.262 16.182 1.00 91.06 128 ALA A N 1
ATOM 992 C CA . ALA A 1 128 ? -2.032 2.107 17.344 1.00 91.06 128 ALA A CA 1
ATOM 993 C C . ALA A 1 128 ? -2.178 3.602 17.023 1.00 91.06 128 ALA A C 1
ATOM 995 O O . ALA A 1 128 ? -2.399 4.401 17.929 1.00 91.06 128 ALA A O 1
ATOM 996 N N . ALA A 1 129 ? -2.040 3.974 15.748 1.00 89.56 129 ALA A N 1
ATOM 997 C CA . ALA A 1 129 ? -2.103 5.350 15.274 1.00 89.56 129 ALA A CA 1
ATOM 998 C C . ALA A 1 129 ? -3.505 5.787 14.821 1.00 89.56 129 ALA A C 1
ATOM 1000 O O . ALA A 1 129 ? -3.666 6.941 14.451 1.00 89.56 129 ALA A O 1
ATOM 1001 N N . ALA A 1 130 ? -4.507 4.906 14.815 1.00 90.38 130 ALA A N 1
ATOM 1002 C CA . ALA A 1 130 ? -5.866 5.202 14.366 1.00 90.38 130 ALA A CA 1
ATOM 1003 C C . ALA A 1 130 ? -6.902 4.797 15.423 1.00 90.38 130 ALA A C 1
ATOM 1005 O O . ALA A 1 130 ? -6.728 3.806 16.137 1.00 90.38 130 ALA A O 1
ATOM 1006 N N . THR A 1 131 ? -8.016 5.530 15.504 1.00 91.81 131 THR A N 1
ATOM 1007 C CA . THR A 1 131 ? -9.165 5.090 16.309 1.00 91.81 131 THR A CA 1
ATOM 1008 C C . THR A 1 131 ? -9.843 3.874 15.665 1.00 91.81 131 THR A C 1
ATOM 1010 O O . THR A 1 131 ? -9.692 3.645 14.460 1.00 91.81 131 THR A O 1
ATOM 1013 N N . PRO A 1 132 ? -10.632 3.083 16.416 1.00 90.12 132 PRO A N 1
ATOM 1014 C CA . PRO A 1 132 ? -11.393 1.975 15.839 1.00 90.12 132 PRO A CA 1
ATOM 1015 C C . PRO A 1 132 ? -12.294 2.394 14.667 1.00 90.12 132 PRO A C 1
ATOM 1017 O O . PRO A 1 132 ? -12.429 1.643 13.703 1.00 90.12 132 PRO A O 1
ATOM 1020 N N . GLU A 1 133 ? -12.882 3.592 14.721 1.00 91.00 133 GLU A N 1
ATOM 1021 C CA . GLU A 1 133 ? -13.720 4.148 13.655 1.00 91.00 133 GLU A CA 1
ATOM 1022 C C . GLU A 1 133 ? -12.898 4.486 12.408 1.00 91.00 133 GLU A C 1
ATOM 1024 O O . GLU A 1 133 ? -13.301 4.130 11.301 1.00 91.00 133 GLU A O 1
ATOM 1029 N N . GLN A 1 134 ? -11.732 5.116 12.584 1.00 90.75 134 GLN A N 1
ATOM 1030 C CA . GLN A 1 134 ? -10.798 5.418 11.495 1.00 90.75 134 GLN A CA 1
ATOM 1031 C C . GLN A 1 134 ? -10.273 4.134 10.845 1.00 90.75 134 GLN A C 1
ATOM 1033 O O . GLN A 1 134 ? -10.262 4.000 9.623 1.00 90.75 134 GLN A O 1
ATOM 1038 N N . LEU A 1 135 ? -9.915 3.136 11.657 1.00 90.38 135 LEU A N 1
ATOM 1039 C CA . LEU A 1 135 ? -9.471 1.836 11.167 1.00 90.38 135 LEU A CA 1
ATOM 1040 C C . LEU A 1 135 ? -10.580 1.124 10.380 1.00 90.38 135 LEU A C 1
ATOM 1042 O O . LEU A 1 135 ? -10.322 0.543 9.330 1.00 90.38 135 LEU A O 1
ATOM 1046 N N . ALA A 1 136 ? -11.824 1.185 10.862 1.00 90.56 136 ALA A N 1
ATOM 1047 C CA . ALA A 1 136 ? -12.974 0.616 10.165 1.00 90.56 136 ALA A CA 1
ATOM 1048 C C . ALA A 1 136 ? -13.304 1.361 8.861 1.00 90.56 136 ALA A C 1
ATOM 1050 O O . ALA A 1 136 ? -13.820 0.741 7.930 1.00 90.56 136 ALA A O 1
ATOM 1051 N N . ALA A 1 137 ? -13.019 2.664 8.781 1.00 91.19 137 ALA A N 1
ATOM 1052 C CA . ALA A 1 137 ? -13.118 3.426 7.541 1.00 91.19 137 ALA A CA 1
ATOM 1053 C C . ALA A 1 137 ? -12.055 2.974 6.529 1.00 91.19 137 ALA A C 1
ATOM 1055 O O . ALA A 1 137 ? -12.402 2.722 5.382 1.00 91.19 137 ALA A O 1
ATOM 1056 N N . ASN A 1 138 ? -10.813 2.753 6.971 1.00 90.75 138 ASN A N 1
ATOM 1057 C CA . ASN A 1 138 ? -9.696 2.324 6.117 1.00 90.75 138 ASN A CA 1
ATOM 1058 C C . ASN A 1 138 ? -9.894 0.957 5.452 1.00 90.75 138 ASN A C 1
ATOM 1060 O O . ASN A 1 138 ? -9.307 0.696 4.411 1.00 90.75 138 ASN A O 1
ATOM 1064 N N . VAL A 1 139 ? -10.701 0.073 6.045 1.00 87.56 139 VAL A N 1
ATOM 1065 C CA . VAL A 1 139 ? -11.024 -1.243 5.461 1.00 87.56 139 VAL A CA 1
ATOM 1066 C C . VAL A 1 139 ? -12.011 -1.128 4.289 1.00 87.56 139 VAL A C 1
ATOM 1068 O O . VAL A 1 139 ? -12.134 -2.058 3.499 1.00 87.56 139 VAL A O 1
ATOM 1071 N N . LYS A 1 140 ? -12.753 -0.018 4.193 1.00 81.06 140 LYS A N 1
ATOM 1072 C CA . LYS A 1 140 ? -13.791 0.194 3.170 1.00 81.06 140 LYS A CA 1
ATOM 1073 C C . LYS A 1 140 ? -13.288 0.949 1.941 1.00 81.06 140 LYS A C 1
ATOM 1075 O O . LYS A 1 140 ? -14.075 1.128 1.012 1.00 81.06 140 LYS A O 1
ATOM 1080 N N . THR A 1 141 ? -12.057 1.443 1.993 1.00 65.81 141 THR A N 1
ATOM 1081 C CA . THR A 1 141 ? -11.414 2.225 0.937 1.00 65.81 141 THR A CA 1
ATOM 1082 C C . THR A 1 141 ? -10.797 1.312 -0.108 1.00 65.81 141 THR A C 1
ATOM 1084 O O . THR A 1 141 ? -10.921 1.655 -1.301 1.00 65.81 141 THR A O 1
#

Sequence (141 aa):
GGHLLFADGHIKFFTDATSSRMLQRYDAAPPVATKAETAVPKKVFQTGEFHWDRIDLQSDPQGRDEYFATSLSSSTDVLLKLNVYSQILLTEEGQKQPKSYLKGPQFLLEIDSTTDIAAALKATPLAAAATPEQLAANVKT

Radius of gyration: 23.1 Å; Cα contacts (8 Å, |Δi|>4): 173; chains: 1; bounding box: 51×40×54 Å